Protein AF-A0A0F8YNG4-F1 (afdb_monomer_lite)

Organism: NCBI:txid412755

Radius of gyration: 28.03 Å; chains: 1; bounding box: 58×56×76 Å

pLDDT: mean 76.36, std 11.38, range [44.53, 92.12]

Foldseek 3Di:
DDPVVVVVVVVVVVVVVVVVVVVCVVVVVVPLPQALVSLVPDDDPDPVVSVVSHVNNVVSVVVVVVLVVQVVVQQCVQ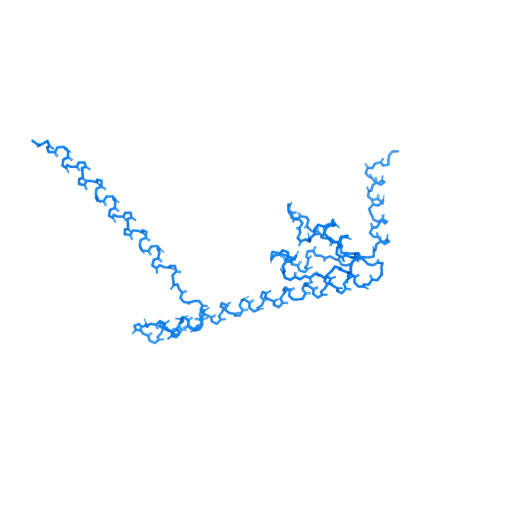VVLQPDPQKDKDFQDPDVDDQAADVVVQVVVCVPPHDRDDPVGGHSPDGNVRIDTGGPVVVVVVVVVVCCVVPPD

Structure (mmCIF, N/CA/C/O backbone):
data_AF-A0A0F8YNG4-F1
#
_entry.id   AF-A0A0F8YNG4-F1
#
loop_
_atom_site.group_PDB
_atom_site.id
_atom_site.type_symbol
_atom_site.label_atom_id
_atom_site.label_alt_id
_atom_site.label_comp_id
_atom_site.label_asym_id
_atom_site.label_entity_id
_atom_site.label_seq_id
_atom_site.pdbx_PDB_ins_code
_atom_site.Cartn_x
_atom_site.Cartn_y
_atom_site.Cartn_z
_atom_site.occupancy
_atom_site.B_iso_or_equiv
_atom_site.auth_seq_id
_atom_site.auth_comp_id
_atom_site.auth_asym_id
_atom_site.auth_atom_id
_atom_site.pdbx_PDB_model_num
ATOM 1 N N . MET A 1 1 ? 30.433 49.173 -37.883 1.00 53.12 1 MET A N 1
ATOM 2 C CA . MET A 1 1 ? 29.771 48.012 -37.246 1.00 53.12 1 MET A CA 1
ATOM 3 C C . MET A 1 1 ? 30.670 47.557 -36.107 1.00 53.12 1 MET A C 1
ATOM 5 O O . MET A 1 1 ? 31.797 47.155 -36.365 1.00 53.12 1 MET A O 1
ATOM 9 N N . ASN A 1 2 ? 30.256 47.790 -34.861 1.00 54.22 2 ASN A N 1
ATOM 10 C CA . ASN A 1 2 ? 31.157 47.791 -33.706 1.00 54.22 2 ASN A CA 1
ATOM 11 C C . ASN A 1 2 ? 31.596 46.369 -33.337 1.00 54.22 2 ASN A C 1
ATOM 13 O O . ASN A 1 2 ? 30.769 45.535 -32.982 1.00 54.22 2 ASN A O 1
ATOM 17 N N . VAL A 1 3 ? 32.906 46.115 -33.380 1.00 61.12 3 VAL A N 1
ATOM 18 C CA . VAL A 1 3 ? 33.555 44.831 -33.043 1.00 61.12 3 VAL A CA 1
ATOM 19 C C . VAL A 1 3 ? 33.155 44.320 -31.647 1.00 61.12 3 VAL A C 1
ATOM 21 O O . VAL A 1 3 ? 33.097 43.115 -31.416 1.00 61.12 3 VAL A O 1
ATOM 24 N N . LEU A 1 4 ? 32.813 45.234 -30.735 1.00 59.62 4 LEU A N 1
ATOM 25 C CA . LEU A 1 4 ? 32.295 44.928 -29.398 1.00 59.62 4 LEU A CA 1
ATOM 26 C C . LEU A 1 4 ? 30.926 44.229 -29.434 1.00 59.62 4 LEU A C 1
ATOM 28 O O . LEU A 1 4 ? 30.736 43.243 -28.731 1.00 59.62 4 LEU A O 1
ATOM 32 N N . LEU A 1 5 ? 30.022 44.657 -30.321 1.00 63.03 5 LEU A N 1
ATOM 33 C CA . LEU A 1 5 ? 28.687 44.065 -30.461 1.00 63.03 5 LEU A CA 1
ATOM 34 C C . LEU A 1 5 ? 28.771 42.627 -31.001 1.00 63.03 5 LEU A C 1
ATOM 36 O O . LEU A 1 5 ? 28.042 41.743 -30.570 1.00 63.03 5 LEU A O 1
ATOM 40 N N . ILE A 1 6 ? 29.716 42.376 -31.915 1.00 63.03 6 ILE A N 1
ATOM 41 C CA . ILE A 1 6 ? 29.957 41.042 -32.488 1.00 63.03 6 ILE A CA 1
ATOM 42 C C . ILE A 1 6 ? 30.507 40.081 -31.421 1.00 63.03 6 ILE A C 1
ATOM 44 O O . ILE A 1 6 ? 30.131 38.909 -31.400 1.00 63.03 6 ILE A O 1
ATOM 48 N N . ARG A 1 7 ? 31.358 40.565 -30.503 1.00 67.00 7 ARG A N 1
ATOM 49 C CA . ARG A 1 7 ? 31.893 39.755 -29.395 1.00 67.00 7 ARG A CA 1
ATOM 50 C C . ARG A 1 7 ? 30.820 39.368 -28.377 1.00 67.00 7 ARG A C 1
ATOM 52 O O . ARG A 1 7 ? 30.792 38.211 -27.969 1.00 67.00 7 ARG A O 1
ATOM 59 N N . GLU A 1 8 ? 29.932 40.289 -28.009 1.00 68.50 8 GLU A N 1
ATOM 60 C CA . GLU A 1 8 ? 28.843 39.996 -27.066 1.00 68.50 8 GLU A CA 1
ATOM 61 C C . GLU A 1 8 ? 27.827 39.003 -27.644 1.00 68.50 8 GLU A C 1
ATOM 63 O O . GLU A 1 8 ? 27.415 38.066 -26.953 1.00 68.50 8 GLU A O 1
ATOM 68 N N . ILE A 1 9 ? 27.487 39.141 -28.933 1.00 70.69 9 ILE A N 1
ATOM 69 C CA . ILE A 1 9 ? 26.602 38.203 -29.641 1.00 70.69 9 ILE A CA 1
ATOM 70 C C . ILE A 1 9 ? 27.246 36.809 -29.733 1.00 70.69 9 ILE A C 1
ATOM 72 O O . ILE A 1 9 ? 26.587 35.799 -29.493 1.00 70.69 9 ILE A O 1
ATOM 76 N N . ALA A 1 10 ? 28.548 36.725 -30.022 1.00 70.25 10 ALA A N 1
ATOM 77 C CA . ALA A 1 10 ? 29.251 35.443 -30.094 1.00 70.25 10 ALA A CA 1
ATOM 78 C C . ALA A 1 10 ? 29.305 34.725 -28.732 1.00 70.25 10 ALA A C 1
ATOM 80 O O . ALA A 1 10 ? 29.111 33.510 -28.663 1.00 70.25 10 ALA A O 1
ATOM 81 N N . GLN A 1 11 ? 29.529 35.467 -27.643 1.00 72.56 11 GLN A N 1
ATOM 82 C CA . GLN A 1 11 ? 29.549 34.904 -26.291 1.00 72.56 11 GLN A CA 1
ATOM 83 C C . GLN A 1 11 ? 28.170 34.409 -25.849 1.00 72.56 11 GLN A C 1
ATOM 85 O O . GLN A 1 11 ? 28.067 33.320 -25.286 1.00 72.56 11 GLN A O 1
ATOM 90 N N . THR A 1 12 ? 27.104 35.160 -26.139 1.00 75.25 12 THR A N 1
ATOM 91 C CA . THR A 1 12 ? 25.737 34.725 -25.812 1.00 75.25 12 THR A CA 1
ATOM 92 C C . THR A 1 12 ? 25.343 33.471 -26.582 1.00 75.25 12 THR A C 1
ATOM 94 O O . THR A 1 12 ? 24.812 32.545 -25.973 1.00 75.25 12 THR A O 1
ATOM 97 N N . ILE A 1 13 ? 25.671 33.379 -27.875 1.00 80.00 13 ILE A N 1
ATOM 98 C CA . ILE A 1 13 ? 25.419 32.171 -28.677 1.00 80.00 13 ILE A CA 1
ATOM 99 C C . ILE A 1 13 ? 26.190 30.967 -28.118 1.00 80.00 13 ILE A C 1
ATOM 101 O O . ILE A 1 13 ? 25.612 29.892 -27.975 1.00 80.00 13 ILE A O 1
ATOM 105 N N . ALA A 1 14 ? 27.462 31.135 -27.747 1.00 76.25 14 ALA A N 1
ATOM 106 C CA . ALA A 1 14 ? 28.270 30.049 -27.190 1.00 76.25 14 ALA A CA 1
ATOM 107 C C . ALA A 1 14 ? 27.687 29.498 -25.876 1.00 76.25 14 ALA A C 1
ATOM 109 O O . ALA A 1 14 ? 27.580 28.283 -25.713 1.00 76.25 14 ALA A O 1
ATOM 110 N N . VAL A 1 15 ? 27.247 30.375 -24.966 1.00 80.75 15 VAL A N 1
ATOM 111 C CA . VAL A 1 15 ? 26.590 29.965 -23.713 1.00 80.75 15 VAL A CA 1
ATOM 112 C C . VAL A 1 15 ? 25.285 29.224 -24.002 1.00 80.75 15 VAL A C 1
ATOM 114 O O . VAL A 1 15 ? 25.026 28.180 -23.408 1.00 80.75 15 VAL A O 1
ATOM 117 N N . LEU A 1 16 ? 24.492 29.710 -24.959 1.00 80.25 16 LEU A N 1
ATOM 118 C CA . LEU A 1 16 ? 23.222 29.093 -25.342 1.00 80.25 16 LEU A CA 1
ATOM 119 C C . LEU A 1 16 ? 23.423 27.682 -25.917 1.00 80.25 16 LEU A C 1
ATOM 121 O O . LEU A 1 16 ? 22.710 26.756 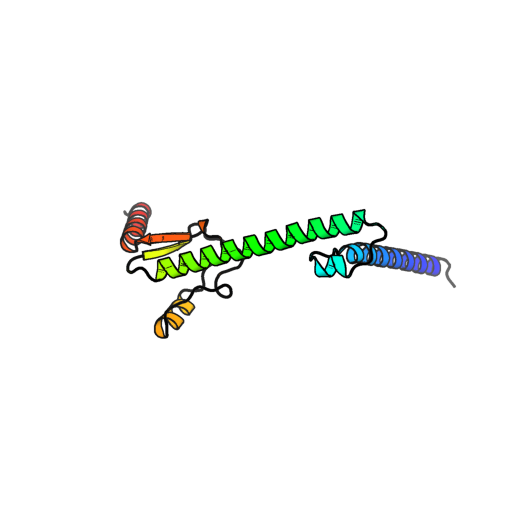-25.532 1.00 80.25 16 LEU A O 1
ATOM 125 N N . VAL A 1 17 ? 24.436 27.492 -26.769 1.00 80.19 17 VAL A N 1
ATOM 126 C CA . VAL A 1 17 ? 24.796 26.177 -27.326 1.00 80.19 17 VAL A CA 1
ATOM 127 C C . VAL A 1 17 ? 25.246 25.217 -26.226 1.00 80.19 17 VAL A C 1
ATOM 129 O O . VAL A 1 17 ? 24.775 24.083 -26.194 1.00 80.19 17 VAL A O 1
ATOM 132 N N . VAL A 1 18 ? 26.091 25.663 -25.291 1.00 79.06 18 VAL A N 1
ATOM 133 C CA . VAL A 1 18 ? 26.539 24.834 -24.157 1.00 79.06 18 VAL A CA 1
ATOM 134 C C . VAL A 1 18 ? 25.360 24.445 -23.261 1.00 79.06 18 VAL A C 1
ATOM 136 O O . VAL A 1 18 ? 25.235 23.279 -22.890 1.00 79.06 18 VAL A O 1
ATOM 139 N N . CYS A 1 19 ? 24.452 25.377 -22.961 1.00 73.25 19 CYS A N 1
ATOM 140 C CA . CYS A 1 19 ? 23.254 25.088 -22.175 1.00 73.25 19 CYS A CA 1
ATOM 141 C C . CYS A 1 19 ? 22.339 24.069 -22.870 1.00 73.25 19 CYS A C 1
ATOM 143 O O . CYS A 1 19 ? 21.888 23.128 -22.221 1.00 73.25 19 CYS A O 1
ATOM 145 N N . ILE A 1 20 ? 22.104 24.205 -24.180 1.00 73.69 20 ILE A N 1
ATOM 146 C CA . ILE A 1 20 ? 21.313 23.234 -24.952 1.00 73.69 20 ILE A CA 1
ATOM 147 C C . ILE A 1 20 ? 21.992 21.859 -24.940 1.00 73.69 20 ILE A C 1
ATOM 149 O O . ILE A 1 20 ? 21.324 20.853 -24.714 1.00 73.69 20 ILE A O 1
ATOM 153 N N . PHE A 1 21 ? 23.315 21.800 -25.112 1.00 71.25 21 PHE A N 1
ATOM 154 C CA . PHE A 1 21 ? 24.058 20.539 -25.111 1.00 71.25 21 PHE A CA 1
ATOM 155 C C . PHE A 1 21 ? 23.994 19.826 -23.754 1.00 71.25 21 PHE A C 1
ATOM 157 O O . PHE A 1 21 ? 23.793 18.615 -23.705 1.00 71.25 21 PHE A O 1
ATOM 164 N N . ILE A 1 22 ? 24.098 20.572 -22.648 1.00 68.94 22 ILE A N 1
ATOM 165 C CA . ILE A 1 22 ? 23.950 20.029 -21.290 1.00 68.94 22 ILE A CA 1
ATOM 166 C C . ILE A 1 22 ? 22.524 19.514 -21.070 1.00 68.94 22 ILE A C 1
ATOM 168 O O . ILE A 1 22 ? 22.352 18.413 -20.553 1.00 68.94 22 ILE A O 1
ATOM 172 N N . VAL A 1 23 ? 21.499 20.259 -21.494 1.00 62.53 23 VAL A N 1
ATOM 173 C CA . VAL A 1 23 ? 20.100 19.818 -21.376 1.00 62.53 23 VAL A CA 1
ATOM 174 C C . VAL A 1 23 ? 19.862 18.546 -22.192 1.00 62.53 23 VAL A C 1
ATOM 176 O O . VAL A 1 23 ? 19.271 17.606 -21.672 1.00 62.53 23 VAL A O 1
ATOM 179 N N . ILE A 1 24 ? 20.374 18.456 -23.423 1.00 60.19 24 ILE A N 1
ATOM 180 C CA . ILE A 1 24 ? 20.245 17.252 -24.260 1.00 60.19 24 ILE A CA 1
ATOM 181 C C . ILE A 1 24 ? 20.995 16.060 -23.647 1.00 60.19 24 ILE A C 1
ATOM 183 O O . ILE A 1 24 ? 20.451 14.959 -23.628 1.00 60.19 24 ILE A O 1
ATOM 187 N N . LEU A 1 25 ? 22.197 16.257 -23.095 1.00 56.59 25 LEU A N 1
ATOM 188 C CA . LEU A 1 25 ? 22.956 15.191 -22.427 1.00 56.59 25 LEU A CA 1
ATOM 189 C C . LEU A 1 25 ? 22.264 14.687 -21.152 1.00 56.59 25 LEU A C 1
ATOM 191 O O . LEU A 1 25 ? 22.236 13.485 -20.901 1.00 56.59 25 LEU A O 1
ATOM 195 N N . VAL A 1 26 ? 21.668 15.583 -20.362 1.00 56.06 26 VAL A N 1
ATOM 196 C CA . VAL A 1 26 ? 20.937 15.214 -19.138 1.00 56.06 26 VAL A CA 1
ATOM 197 C C . VAL A 1 26 ? 19.603 14.537 -19.473 1.00 56.06 26 VAL A C 1
AT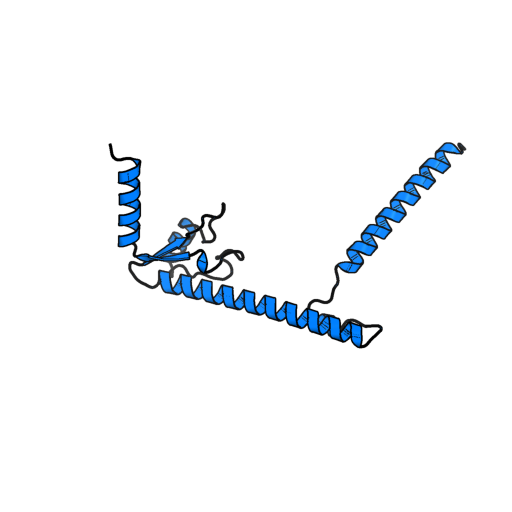OM 199 O O . VAL A 1 26 ? 19.233 13.559 -18.824 1.00 56.06 26 VAL A O 1
ATOM 202 N N . VAL A 1 27 ? 18.902 14.996 -20.514 1.00 50.91 27 VAL A N 1
ATOM 203 C CA . VAL A 1 27 ? 17.656 14.377 -20.999 1.00 50.91 27 VAL A CA 1
ATOM 204 C C . VAL A 1 27 ? 17.930 13.040 -21.705 1.00 50.91 27 VAL A C 1
ATOM 206 O O . VAL A 1 27 ? 17.125 12.119 -21.591 1.00 50.91 27 VAL A O 1
ATOM 209 N N . GLY A 1 28 ? 19.086 12.868 -22.353 1.00 44.53 28 GLY A N 1
ATOM 210 C CA . GLY A 1 28 ? 19.513 11.601 -22.963 1.00 44.53 28 GLY A CA 1
ATOM 211 C C . GLY A 1 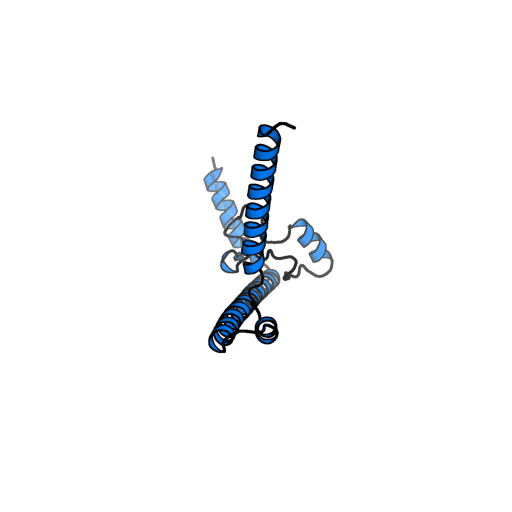28 ? 19.710 10.459 -21.958 1.00 44.53 28 GLY A C 1
ATOM 212 O O . GLY A 1 28 ? 19.544 9.295 -22.310 1.00 44.53 28 GLY A O 1
ATOM 213 N N . CYS A 1 29 ? 19.962 10.780 -20.687 1.00 45.72 29 CYS A N 1
ATOM 214 C CA . CYS A 1 29 ? 20.009 9.808 -19.592 1.00 45.72 29 CYS A CA 1
ATOM 215 C C . CYS A 1 29 ? 18.631 9.515 -18.961 1.00 45.72 29 CYS A C 1
ATOM 217 O O . CYS A 1 29 ? 18.550 8.709 -18.035 1.00 45.72 29 CYS A O 1
ATOM 219 N N . ALA A 1 30 ? 17.545 10.149 -19.425 1.00 45.88 30 ALA A N 1
ATOM 220 C CA . ALA A 1 30 ? 16.202 9.980 -18.858 1.00 45.88 30 ALA A CA 1
ATOM 221 C C . ALA A 1 30 ? 15.443 8.749 -19.392 1.00 45.88 30 ALA A C 1
ATOM 223 O O . ALA A 1 30 ? 14.432 8.363 -18.812 1.00 45.88 30 ALA A O 1
ATOM 224 N N . ASN A 1 31 ? 15.943 8.103 -20.450 1.00 51.72 31 ASN A N 1
ATOM 225 C CA . ASN A 1 31 ? 15.336 6.919 -21.064 1.00 51.72 31 ASN A CA 1
ATOM 226 C C . ASN A 1 31 ? 16.169 5.664 -20.797 1.00 51.72 31 ASN A C 1
ATOM 228 O O . ASN A 1 31 ? 16.530 4.954 -21.731 1.00 51.72 31 ASN A O 1
ATOM 232 N N . ILE A 1 32 ? 16.498 5.377 -19.535 1.00 57.28 32 ILE A N 1
ATOM 233 C CA . ILE A 1 32 ? 16.962 4.026 -19.206 1.00 57.28 32 ILE A CA 1
ATOM 234 C C . ILE A 1 32 ? 15.746 3.105 -19.382 1.00 57.28 32 ILE A C 1
ATOM 236 O O . ILE A 1 32 ? 14.738 3.322 -18.707 1.00 57.28 32 ILE A O 1
ATOM 240 N N . PRO A 1 33 ? 15.797 2.113 -20.285 1.00 59.00 33 PRO A N 1
ATOM 241 C CA . PRO A 1 33 ? 14.755 1.105 -20.385 1.00 59.00 33 PRO A CA 1
ATOM 242 C C . PRO A 1 33 ? 14.662 0.369 -19.039 1.00 59.00 33 PRO A C 1
ATOM 244 O O . PRO A 1 33 ? 15.613 -0.272 -18.599 1.00 59.00 33 PRO A O 1
ATOM 247 N N . LEU A 1 34 ? 13.541 0.542 -18.336 1.00 65.44 34 LEU A N 1
ATOM 248 C CA . LEU A 1 34 ? 13.338 0.077 -16.953 1.00 65.44 34 LEU A CA 1
ATOM 249 C C . LEU A 1 34 ? 12.487 -1.198 -16.879 1.00 65.44 34 LEU A C 1
ATOM 251 O O . LEU A 1 34 ? 12.232 -1.702 -15.787 1.00 65.44 34 LEU A O 1
ATOM 255 N N . THR A 1 35 ? 12.041 -1.703 -18.027 1.00 73.94 35 THR A N 1
ATOM 256 C CA . THR A 1 35 ? 11.181 -2.888 -18.170 1.00 73.94 35 THR A CA 1
ATOM 257 C C . THR A 1 35 ? 11.753 -3.826 -19.225 1.00 73.94 35 THR A C 1
ATOM 259 O O . THR A 1 35 ? 12.484 -3.382 -20.117 1.00 73.94 35 THR A O 1
ATOM 262 N N . HIS A 1 36 ? 11.419 -5.115 -19.145 1.00 82.81 36 HIS A N 1
ATOM 263 C CA . HIS A 1 36 ? 11.918 -6.109 -20.100 1.00 82.81 36 HIS A CA 1
ATOM 264 C C . HIS A 1 36 ? 11.570 -5.758 -21.550 1.00 82.81 36 HIS A C 1
ATOM 266 O O . HIS A 1 36 ? 12.433 -5.858 -22.418 1.00 82.81 36 HIS A O 1
ATOM 272 N N . ASP A 1 37 ? 10.356 -5.272 -21.813 1.00 83.12 37 ASP A N 1
ATOM 273 C CA . ASP A 1 37 ? 9.921 -4.890 -23.162 1.00 83.12 37 ASP A CA 1
ATOM 274 C C . ASP A 1 37 ? 10.729 -3.717 -23.718 1.00 83.12 37 ASP A C 1
ATOM 276 O O . ASP A 1 37 ? 11.117 -3.717 -24.885 1.00 83.12 37 ASP A O 1
ATOM 280 N N . GLN A 1 38 ? 11.053 -2.736 -22.873 1.00 82.00 38 GLN A N 1
ATOM 281 C CA . GLN A 1 38 ? 11.897 -1.615 -23.274 1.00 82.00 38 GLN A CA 1
ATOM 282 C C . GLN A 1 38 ? 13.349 -2.055 -23.499 1.00 82.00 38 GLN A C 1
ATOM 284 O O . GLN A 1 38 ? 13.979 -1.587 -24.448 1.00 82.00 38 GLN A O 1
ATOM 289 N N . CYS A 1 39 ? 13.873 -2.978 -22.682 1.00 83.69 39 CYS A N 1
ATOM 290 C CA . CYS A 1 39 ? 15.181 -3.583 -22.934 1.00 83.69 39 CYS A CA 1
ATOM 291 C C . CYS A 1 39 ? 15.163 -4.416 -24.226 1.00 83.69 39 CYS A C 1
ATOM 293 O O . CYS A 1 39 ? 16.119 -4.397 -24.976 1.00 83.69 39 CYS A O 1
ATOM 295 N N . ASN A 1 40 ? 14.084 -5.119 -24.555 1.00 83.56 40 ASN A N 1
ATOM 296 C CA . ASN A 1 40 ? 14.016 -5.918 -25.784 1.00 83.56 40 ASN A CA 1
ATOM 297 C C . ASN A 1 40 ? 13.817 -5.063 -27.043 1.00 83.56 40 ASN A C 1
ATOM 299 O O . ASN A 1 40 ? 14.268 -5.438 -28.123 1.00 83.56 40 ASN A O 1
ATOM 303 N N . ALA A 1 41 ? 13.163 -3.908 -26.914 1.00 82.88 41 ALA A N 1
ATOM 304 C CA . ALA A 1 41 ? 12.959 -2.966 -28.010 1.00 82.88 41 ALA A CA 1
ATOM 305 C C . ALA A 1 41 ? 14.196 -2.097 -28.307 1.00 82.88 41 ALA A C 1
ATOM 307 O O . ALA A 1 41 ? 14.317 -1.544 -29.403 1.00 82.88 41 ALA A O 1
ATOM 308 N N . THR A 1 42 ? 15.112 -1.955 -27.345 1.00 80.31 42 THR A N 1
ATOM 309 C CA . THR A 1 42 ? 16.312 -1.123 -27.490 1.00 80.31 42 THR A CA 1
ATOM 310 C C . THR A 1 42 ? 17.408 -1.878 -28.240 1.00 80.31 42 THR A C 1
ATOM 312 O O . THR A 1 42 ? 17.687 -3.043 -27.968 1.00 80.31 42 THR A O 1
ATOM 315 N N . LYS A 1 43 ? 18.070 -1.207 -29.189 1.00 81.44 43 LYS A N 1
ATOM 316 C CA . LYS A 1 43 ? 19.252 -1.756 -29.868 1.00 81.44 43 LYS A CA 1
ATOM 317 C C . LYS A 1 43 ? 20.502 -1.448 -29.045 1.00 81.44 43 LYS A C 1
ATOM 319 O O . LYS A 1 43 ? 20.848 -0.280 -28.892 1.00 81.44 43 LYS A O 1
ATOM 324 N N . TYR A 1 44 ? 21.182 -2.483 -28.562 1.00 79.31 44 TYR A N 1
ATOM 325 C CA . TYR A 1 44 ? 22.461 -2.362 -27.855 1.00 79.31 44 TYR A CA 1
ATOM 326 C C . TYR A 1 44 ? 23.631 -2.617 -28.796 1.00 79.31 44 TYR A C 1
ATOM 328 O O . TYR A 1 44 ? 23.514 -3.404 -29.737 1.00 79.31 44 TYR A O 1
ATOM 336 N N . ALA A 1 45 ? 24.764 -1.967 -28.534 1.00 79.25 45 ALA A N 1
ATOM 337 C CA . ALA A 1 45 ? 25.987 -2.204 -29.293 1.00 79.25 45 ALA A CA 1
ATOM 338 C C . ALA A 1 45 ? 26.622 -3.548 -28.911 1.00 79.25 45 ALA A C 1
ATOM 340 O O . ALA A 1 45 ? 27.263 -4.192 -29.741 1.00 79.25 45 ALA A O 1
ATOM 341 N N . THR A 1 46 ? 26.421 -3.991 -27.666 1.00 81.44 46 THR A N 1
ATOM 342 C CA . THR A 1 46 ? 26.954 -5.257 -27.157 1.00 81.44 46 THR A CA 1
ATOM 343 C C . THR A 1 46 ? 25.894 -6.091 -26.432 1.00 81.44 46 THR A C 1
ATOM 345 O O . THR A 1 46 ? 24.976 -5.565 -25.804 1.00 81.44 46 THR A O 1
ATOM 348 N N . ALA A 1 47 ? 26.060 -7.418 -26.455 1.00 82.06 47 ALA A N 1
ATOM 349 C CA . ALA A 1 47 ? 25.222 -8.338 -25.677 1.00 82.06 47 ALA A CA 1
ATOM 350 C C . ALA A 1 47 ? 25.324 -8.085 -24.158 1.00 82.06 47 ALA A C 1
ATOM 352 O O . ALA A 1 47 ? 24.351 -8.249 -23.429 1.00 82.06 47 ALA A O 1
ATOM 353 N N . MET A 1 48 ? 26.488 -7.624 -23.685 1.00 85.31 48 MET A N 1
ATOM 354 C CA . MET A 1 48 ? 26.715 -7.308 -22.273 1.00 85.31 48 MET A CA 1
ATOM 355 C C . MET A 1 48 ? 25.841 -6.141 -21.791 1.00 85.31 48 MET A C 1
ATOM 357 O O . MET A 1 48 ? 25.309 -6.191 -20.684 1.00 85.31 48 MET A O 1
ATOM 361 N N . GLU A 1 49 ? 25.658 -5.106 -22.612 1.00 79.94 49 GLU A N 1
ATOM 362 C CA . GLU A 1 49 ? 24.783 -3.971 -22.286 1.00 79.94 49 GLU A CA 1
ATOM 363 C C . GLU A 1 49 ? 23.306 -4.382 -22.253 1.00 79.94 49 GLU A C 1
ATOM 365 O O . GLU A 1 49 ? 22.561 -3.957 -21.366 1.00 79.94 49 GLU A O 1
ATOM 370 N N . HIS A 1 50 ? 22.889 -5.258 -23.173 1.00 83.25 50 HIS A N 1
ATOM 371 C CA . HIS A 1 50 ? 21.533 -5.810 -23.178 1.00 83.25 50 HIS A CA 1
ATOM 372 C C . HIS A 1 50 ? 21.257 -6.623 -21.906 1.00 83.25 50 HIS A C 1
ATOM 374 O O . HIS A 1 50 ? 20.252 -6.391 -21.234 1.00 83.25 50 HIS A O 1
ATOM 380 N N . GLU A 1 51 ? 22.182 -7.499 -21.499 1.00 83.25 51 GLU A N 1
ATOM 381 C CA . GLU A 1 51 ? 22.063 -8.259 -20.246 1.00 83.25 51 GLU A CA 1
ATOM 382 C C . GLU A 1 51 ? 22.016 -7.364 -19.001 1.00 83.25 51 GLU A C 1
ATOM 384 O O . GLU A 1 51 ? 21.265 -7.638 -18.059 1.00 83.25 51 GLU A O 1
ATOM 389 N N . GLN A 1 52 ? 22.814 -6.293 -18.967 1.00 85.62 52 GLN A N 1
ATOM 390 C CA . GLN A 1 52 ? 22.784 -5.329 -17.866 1.00 85.62 52 GLN A CA 1
ATOM 391 C C . GLN A 1 52 ? 21.430 -4.618 -17.784 1.00 85.62 52 GLN A C 1
ATOM 393 O O . GLN A 1 52 ? 20.907 -4.448 -16.678 1.00 85.62 52 GLN A O 1
ATOM 398 N N . CYS A 1 53 ? 20.830 -4.275 -18.929 1.00 84.06 53 CYS A N 1
ATOM 399 C CA . CYS A 1 53 ? 19.476 -3.735 -18.963 1.00 84.06 53 CYS A CA 1
ATOM 400 C C . CYS A 1 53 ? 18.458 -4.726 -18.402 1.00 84.06 53 CYS A C 1
ATOM 402 O O . CYS A 1 53 ? 17.706 -4.379 -17.495 1.00 84.06 53 CYS A O 1
ATOM 404 N N . LEU A 1 54 ? 18.467 -5.975 -18.878 1.00 85.31 54 LEU A N 1
ATOM 405 C CA . LEU A 1 54 ? 17.516 -6.999 -18.434 1.00 85.31 54 LEU A CA 1
ATOM 406 C C . LEU A 1 54 ? 17.610 -7.250 -16.923 1.00 85.31 54 LEU A C 1
ATOM 408 O O . LEU A 1 54 ? 16.590 -7.336 -16.236 1.00 85.31 54 LEU A O 1
ATOM 412 N N . LYS A 1 55 ? 18.828 -7.280 -16.366 1.00 86.69 55 LYS A N 1
ATOM 413 C CA . LYS A 1 55 ? 19.042 -7.378 -14.910 1.00 86.69 55 LYS A CA 1
ATOM 414 C C . LYS A 1 55 ? 18.472 -6.173 -14.159 1.00 86.69 55 LYS A C 1
ATOM 416 O O . LYS A 1 55 ? 17.875 -6.340 -13.092 1.00 86.69 55 LYS A O 1
ATOM 421 N N . ALA A 1 56 ? 18.650 -4.963 -14.689 1.00 82.31 56 ALA A N 1
ATOM 422 C CA . ALA A 1 56 ? 18.087 -3.753 -14.097 1.00 82.31 56 ALA A CA 1
ATOM 423 C C . ALA A 1 56 ? 16.549 -3.751 -14.156 1.00 82.31 56 ALA A C 1
ATOM 425 O O . ALA A 1 56 ? 15.911 -3.447 -13.144 1.00 82.31 56 ALA A O 1
ATOM 426 N N . ALA A 1 57 ? 15.968 -4.165 -15.285 1.00 84.25 57 ALA A N 1
ATOM 427 C CA . ALA A 1 57 ? 14.529 -4.314 -15.474 1.00 84.25 57 ALA A CA 1
ATOM 428 C C . ALA A 1 57 ? 13.926 -5.349 -14.515 1.00 84.25 57 ALA A C 1
ATOM 430 O O . ALA A 1 57 ? 12.978 -5.035 -13.801 1.00 84.25 57 ALA A O 1
ATOM 431 N N . THR A 1 58 ? 14.543 -6.530 -14.386 1.00 84.81 58 THR A N 1
ATOM 432 C CA . THR A 1 58 ? 14.120 -7.569 -13.427 1.00 84.81 58 THR A CA 1
ATOM 433 C C . THR A 1 58 ? 14.048 -7.015 -12.007 1.00 84.81 58 THR A C 1
ATOM 435 O O . THR A 1 58 ? 13.037 -7.138 -11.318 1.00 84.81 58 THR A O 1
ATOM 438 N N . LYS A 1 59 ? 15.107 -6.325 -11.566 1.00 84.94 59 LYS A N 1
ATOM 439 C CA . LYS A 1 59 ? 15.143 -5.716 -10.233 1.00 84.94 59 LYS A CA 1
ATOM 440 C C . LYS A 1 59 ? 14.068 -4.640 -10.067 1.00 84.94 59 LYS A C 1
ATOM 442 O O . LYS A 1 59 ? 13.519 -4.486 -8.974 1.00 84.94 59 LYS A O 1
ATOM 447 N N . HIS A 1 60 ? 13.793 -3.868 -11.115 1.00 78.75 60 HIS A N 1
ATOM 448 C CA . HIS A 1 60 ? 12.770 -2.831 -11.099 1.00 78.75 60 HIS A CA 1
ATOM 449 C C . HIS A 1 60 ? 11.359 -3.420 -10.972 1.00 78.75 60 HIS A C 1
ATOM 451 O O . HIS A 1 60 ? 10.607 -3.018 -10.082 1.00 78.75 60 HIS A O 1
ATOM 457 N N . GLU A 1 61 ? 11.034 -4.418 -11.786 1.00 82.56 61 GLU A N 1
ATOM 458 C CA . GLU A 1 61 ? 9.750 -5.119 -11.769 1.00 82.56 61 GLU A CA 1
ATOM 459 C C . GLU A 1 61 ? 9.522 -5.846 -10.440 1.00 82.56 61 GLU A C 1
ATOM 461 O O . GLU A 1 61 ? 8.477 -5.661 -9.812 1.00 82.56 61 GLU A O 1
ATOM 466 N N . GLU A 1 62 ? 10.532 -6.551 -9.917 1.00 82.88 62 GLU A N 1
ATOM 467 C CA . GLU A 1 62 ? 10.466 -7.144 -8.578 1.00 82.88 62 GLU A CA 1
ATOM 468 C C . GLU A 1 62 ? 10.181 -6.094 -7.496 1.00 82.88 62 GLU A C 1
ATOM 470 O O . GLU A 1 62 ? 9.418 -6.334 -6.557 1.00 82.88 62 GLU A O 1
ATOM 475 N N . MET A 1 63 ? 10.794 -4.909 -7.587 1.00 80.31 63 MET A N 1
ATOM 476 C CA . MET A 1 63 ? 10.526 -3.830 -6.638 1.00 80.31 63 MET A CA 1
ATOM 477 C C . MET A 1 63 ? 9.086 -3.322 -6.738 1.00 80.31 63 MET A C 1
ATOM 479 O O . MET A 1 63 ? 8.484 -3.049 -5.694 1.00 80.31 63 MET A O 1
ATOM 483 N N . ILE A 1 64 ? 8.533 -3.189 -7.946 1.00 78.94 64 ILE A N 1
ATOM 484 C CA . ILE A 1 64 ? 7.134 -2.798 -8.163 1.00 78.94 64 ILE A CA 1
ATOM 485 C C . ILE A 1 64 ? 6.200 -3.862 -7.581 1.00 78.94 64 ILE A C 1
ATOM 487 O O . ILE A 1 64 ? 5.321 -3.528 -6.784 1.00 78.94 64 ILE A O 1
ATOM 491 N N . GLN A 1 65 ? 6.441 -5.137 -7.880 1.00 79.56 65 GLN A N 1
ATOM 492 C CA . GLN A 1 65 ? 5.628 -6.248 -7.391 1.00 79.56 65 GLN A CA 1
ATOM 493 C C . GLN A 1 65 ? 5.649 -6.331 -5.860 1.00 79.56 65 GLN A C 1
ATOM 495 O O . GLN A 1 65 ? 4.601 -6.335 -5.214 1.00 79.56 65 GLN A O 1
ATOM 500 N N . ARG A 1 66 ? 6.832 -6.245 -5.238 1.00 81.50 66 ARG A N 1
ATOM 501 C CA . ARG A 1 66 ? 6.955 -6.202 -3.769 1.00 81.50 66 ARG A CA 1
ATOM 502 C C . ARG A 1 66 ? 6.258 -4.986 -3.153 1.00 81.50 66 ARG A C 1
ATOM 504 O O . ARG A 1 66 ? 5.840 -5.047 -1.993 1.00 81.50 66 ARG A O 1
ATOM 511 N N . ARG A 1 67 ? 6.180 -3.851 -3.860 1.00 79.06 67 ARG A N 1
ATOM 512 C CA . ARG A 1 67 ? 5.423 -2.673 -3.398 1.00 79.06 67 ARG A CA 1
ATOM 513 C C . ARG A 1 67 ? 3.919 -2.929 -3.466 1.00 79.06 67 ARG A C 1
ATOM 515 O O . ARG A 1 67 ? 3.250 -2.616 -2.482 1.00 79.06 67 ARG A O 1
ATOM 522 N N . ALA A 1 68 ? 3.428 -3.519 -4.555 1.00 79.38 68 ALA A N 1
ATOM 523 C CA . ALA A 1 68 ? 2.027 -3.907 -4.711 1.00 79.38 68 ALA A CA 1
ATOM 524 C C . ALA A 1 68 ? 1.599 -4.891 -3.610 1.00 79.38 68 ALA A C 1
ATOM 526 O O . ALA A 1 68 ? 0.713 -4.570 -2.826 1.00 79.38 68 ALA A O 1
ATOM 527 N N . GLU A 1 69 ? 2.344 -5.981 -3.400 1.00 84.06 69 GLU A N 1
ATOM 528 C CA . GLU A 1 69 ? 2.037 -6.978 -2.361 1.00 84.06 69 GLU A CA 1
ATOM 529 C C . GLU A 1 69 ? 1.984 -6.388 -0.944 1.00 84.06 69 GLU A C 1
ATOM 531 O O . GLU A 1 69 ? 1.150 -6.752 -0.111 1.00 84.06 69 GLU A O 1
ATOM 536 N N . LYS A 1 70 ? 2.905 -5.472 -0.618 1.00 85.81 70 LYS A N 1
ATOM 537 C CA . LYS A 1 70 ? 2.901 -4.788 0.685 1.00 85.81 70 LYS A CA 1
ATOM 538 C C . LYS A 1 70 ? 1.670 -3.903 0.849 1.00 85.81 70 LYS A C 1
ATOM 540 O O . LYS A 1 70 ? 1.196 -3.737 1.976 1.00 85.81 70 LYS A O 1
ATOM 545 N N . ARG A 1 71 ? 1.185 -3.320 -0.246 1.00 84.44 71 ARG A N 1
ATOM 546 C CA . ARG A 1 71 ? -0.005 -2.476 -0.266 1.00 84.44 71 ARG A CA 1
ATOM 547 C C . ARG A 1 71 ? -1.267 -3.326 -0.148 1.00 84.44 71 ARG A C 1
ATOM 549 O O . ARG A 1 71 ? -2.066 -3.039 0.736 1.00 84.44 71 ARG A O 1
ATOM 556 N N . ASP A 1 72 ? -1.360 -4.440 -0.867 1.00 88.44 72 ASP A N 1
ATOM 557 C CA . ASP A 1 72 ? -2.439 -5.426 -0.720 1.00 88.44 72 ASP A CA 1
ATOM 558 C C . ASP A 1 72 ? -2.568 -5.931 0.719 1.00 88.44 72 ASP A C 1
ATOM 560 O O . ASP A 1 72 ? -3.662 -5.968 1.290 1.00 88.44 72 ASP A O 1
ATOM 564 N N . LYS A 1 73 ? -1.436 -6.253 1.357 1.00 90.06 73 LYS A N 1
ATOM 565 C CA . LYS A 1 73 ? -1.401 -6.668 2.769 1.00 90.06 73 LYS A CA 1
ATOM 566 C C . LYS A 1 73 ? -1.914 -5.577 3.706 1.00 90.06 73 LYS A C 1
ATOM 568 O O . LYS A 1 73 ? -2.633 -5.883 4.654 1.00 90.06 73 LYS A O 1
ATOM 573 N N . LEU A 1 74 ? -1.564 -4.313 3.454 1.00 90.69 74 LEU A N 1
ATOM 574 C CA . LEU A 1 74 ? -2.088 -3.182 4.221 1.00 90.69 74 LEU A CA 1
ATOM 575 C C . LEU A 1 74 ? -3.605 -3.050 4.037 1.00 90.69 74 LEU A C 1
ATOM 577 O O . LEU A 1 74 ? -4.319 -2.960 5.029 1.00 90.69 74 LEU A O 1
ATOM 581 N N . ILE A 1 75 ? -4.093 -3.062 2.797 1.00 90.19 75 ILE A N 1
ATOM 582 C CA . ILE A 1 75 ? -5.524 -2.951 2.495 1.00 90.19 75 ILE A CA 1
ATOM 583 C C . ILE A 1 75 ? -6.312 -4.079 3.163 1.00 90.19 75 ILE A C 1
ATOM 585 O O . ILE A 1 75 ? -7.311 -3.830 3.838 1.00 90.19 75 ILE A O 1
ATOM 589 N N . THR A 1 76 ? -5.821 -5.311 3.044 1.00 90.94 76 THR A N 1
ATOM 590 C CA . THR A 1 76 ? -6.421 -6.488 3.680 1.00 90.94 76 THR A CA 1
ATOM 591 C C . THR A 1 76 ? -6.462 -6.332 5.197 1.00 90.94 76 THR A C 1
ATOM 593 O O . THR A 1 76 ? -7.498 -6.578 5.807 1.00 90.94 76 THR A O 1
ATOM 596 N N . PHE A 1 77 ? -5.371 -5.866 5.811 1.00 92.12 77 PHE A N 1
ATOM 597 C CA . PHE A 1 77 ? -5.312 -5.600 7.247 1.00 92.12 77 PHE A CA 1
ATOM 598 C C . PHE A 1 77 ? -6.338 -4.548 7.698 1.00 92.12 77 PHE A C 1
ATOM 600 O O . PHE A 1 77 ? -7.036 -4.767 8.687 1.00 92.12 77 PHE A O 1
ATOM 607 N N . LEU A 1 78 ? -6.446 -3.422 6.985 1.00 90.50 78 LEU A N 1
ATOM 608 C CA . LEU A 1 78 ? -7.385 -2.350 7.327 1.00 90.50 78 LEU A CA 1
ATOM 609 C C . LEU A 1 78 ? -8.835 -2.839 7.212 1.00 90.50 78 LEU A C 1
ATOM 611 O O . LEU A 1 78 ? -9.603 -2.708 8.161 1.00 90.50 78 LEU A O 1
ATOM 615 N N . ASN A 1 79 ? -9.176 -3.489 6.097 1.00 88.75 79 ASN A N 1
ATOM 616 C CA . ASN A 1 79 ? -10.507 -4.057 5.878 1.00 88.75 79 ASN A CA 1
ATOM 617 C C . ASN A 1 79 ? -10.848 -5.157 6.895 1.00 88.75 79 ASN A C 1
ATOM 619 O O . ASN A 1 79 ? -11.988 -5.248 7.340 1.00 88.75 79 ASN A O 1
ATOM 623 N N . ALA A 1 80 ? -9.883 -5.997 7.276 1.00 88.56 80 ALA A N 1
ATOM 624 C CA . ALA A 1 80 ? -10.096 -7.019 8.296 1.00 88.56 80 ALA A CA 1
ATOM 625 C C . ALA A 1 80 ? -10.338 -6.400 9.679 1.00 88.56 80 ALA A C 1
ATOM 627 O O . ALA A 1 80 ? -11.219 -6.861 10.394 1.00 88.56 80 ALA A O 1
ATOM 628 N N . CYS A 1 81 ? -9.599 -5.347 10.042 1.00 88.25 81 CYS A N 1
ATOM 629 C CA . CYS A 1 81 ? -9.783 -4.655 11.317 1.00 88.25 81 CYS A CA 1
ATOM 630 C C . CYS A 1 81 ? -11.166 -3.998 11.423 1.00 88.25 81 CYS A C 1
ATOM 632 O O . CYS A 1 81 ? -11.839 -4.167 12.435 1.00 88.25 81 CYS A O 1
ATOM 634 N N . ASP A 1 82 ? -11.598 -3.291 10.375 1.00 84.38 82 ASP A N 1
ATOM 635 C CA . ASP A 1 82 ? -12.870 -2.552 10.367 1.00 84.38 82 ASP A CA 1
ATOM 636 C C . ASP A 1 82 ? -14.099 -3.479 10.386 1.00 84.38 82 ASP A C 1
ATOM 638 O O . ASP A 1 82 ? -15.151 -3.132 10.917 1.00 84.38 82 ASP A O 1
ATOM 642 N N . LYS A 1 83 ? -13.953 -4.709 9.874 1.00 83.81 83 LYS A N 1
ATOM 643 C CA . LYS A 1 83 ? -14.995 -5.746 9.944 1.00 83.81 83 LYS A CA 1
ATOM 644 C C . LYS A 1 83 ? -15.211 -6.314 11.347 1.00 83.81 83 LYS A C 1
ATOM 646 O O . LYS A 1 83 ? -16.252 -6.925 11.577 1.00 83.81 83 LYS A O 1
ATOM 651 N N . VAL A 1 84 ? -14.250 -6.178 12.266 1.00 84.38 84 VAL A N 1
ATOM 652 C CA . VAL A 1 84 ? -14.354 -6.762 13.610 1.00 84.38 84 VAL A CA 1
ATOM 653 C C . VAL A 1 84 ? -15.028 -5.768 14.562 1.00 84.38 84 VAL A C 1
ATOM 655 O O . VAL A 1 84 ? -14.462 -4.708 14.845 1.00 84.38 84 VAL A O 1
ATOM 658 N N . PRO A 1 85 ? -16.200 -6.105 15.134 1.00 81.94 85 PRO A N 1
ATOM 659 C CA . PRO A 1 85 ? -16.889 -5.225 16.068 1.00 81.94 85 PRO A CA 1
ATOM 660 C C . PRO A 1 85 ? -16.026 -4.889 17.290 1.00 81.94 85 PRO A C 1
ATOM 662 O O . PRO A 1 85 ? -15.407 -5.760 17.899 1.00 81.94 85 PRO A O 1
ATOM 665 N N . GLY A 1 86 ? -16.005 -3.613 17.676 1.00 81.25 86 GLY A N 1
ATOM 666 C CA . GLY A 1 86 ? -15.276 -3.149 18.859 1.00 81.25 86 GLY A CA 1
ATOM 667 C C . GLY A 1 86 ? -13.771 -2.951 18.657 1.00 81.25 86 GLY A C 1
ATOM 668 O O . GLY A 1 86 ? -13.099 -2.522 19.599 1.00 81.25 86 GLY A O 1
ATOM 669 N N . LEU A 1 87 ? -13.237 -3.200 17.459 1.00 85.62 87 LEU A N 1
ATOM 670 C CA . LEU A 1 87 ? -11.892 -2.775 17.083 1.00 85.62 87 LEU A CA 1
ATOM 671 C C . LEU A 1 87 ? -11.933 -1.458 16.305 1.00 85.62 87 LEU A C 1
ATOM 673 O O . LEU A 1 87 ? -12.914 -1.117 15.654 1.00 85.62 87 LEU A O 1
ATOM 677 N N . VAL A 1 88 ? -10.857 -0.686 16.421 1.00 84.38 88 VAL A N 1
ATOM 678 C CA . VAL A 1 88 ? -10.646 0.567 15.699 1.00 84.38 88 VAL A CA 1
ATOM 679 C C . VAL A 1 88 ? -9.218 0.631 15.179 1.00 84.38 88 VAL A C 1
ATOM 681 O O . VAL A 1 88 ? -8.269 0.174 15.827 1.00 84.38 88 VAL A O 1
ATOM 684 N N . ILE A 1 89 ? -9.062 1.231 14.003 1.00 87.56 89 ILE A N 1
ATOM 685 C CA . ILE A 1 89 ? -7.757 1.473 13.397 1.00 87.56 89 ILE A CA 1
ATOM 686 C C . ILE A 1 89 ? -7.146 2.723 14.032 1.00 87.56 89 ILE A C 1
ATOM 688 O O . ILE A 1 89 ? -7.726 3.808 14.017 1.00 87.56 89 ILE A O 1
ATOM 692 N N . PHE A 1 90 ? -5.945 2.566 14.577 1.00 84.75 90 PHE A N 1
ATOM 693 C CA . PHE A 1 90 ? -5.158 3.635 15.172 1.00 84.75 90 PHE A CA 1
ATOM 694 C C . PHE A 1 90 ? -3.857 3.835 14.391 1.00 84.75 90 PHE A C 1
ATOM 696 O O . PHE A 1 90 ? -3.039 2.918 14.282 1.00 84.75 90 PHE A O 1
ATOM 703 N N . GLU A 1 91 ? -3.637 5.040 13.871 1.00 84.75 91 GLU A N 1
ATOM 704 C CA . GLU A 1 91 ? -2.386 5.420 13.214 1.00 84.75 91 GLU A CA 1
ATOM 705 C C . GLU A 1 91 ? -1.356 5.863 14.271 1.00 84.75 91 GLU A C 1
ATOM 707 O O . GLU A 1 91 ? -1.540 6.859 14.966 1.00 84.75 91 GLU A O 1
ATOM 712 N N . ARG A 1 92 ? -0.257 5.110 14.426 1.00 77.00 92 ARG A N 1
ATOM 713 C CA . ARG A 1 92 ? 0.786 5.368 15.439 1.00 77.00 92 ARG A CA 1
ATOM 714 C C . ARG A 1 92 ? 1.622 6.606 15.147 1.00 77.00 92 ARG A C 1
ATOM 716 O O . ARG A 1 92 ? 2.122 7.229 16.077 1.00 77.00 92 ARG A O 1
ATOM 723 N N . LYS A 1 93 ? 1.880 6.886 13.870 1.00 64.69 93 LYS A N 1
ATOM 724 C CA . LYS A 1 93 ? 2.703 8.018 13.447 1.00 64.69 93 LYS A CA 1
ATOM 725 C C . LYS A 1 93 ? 1.807 8.996 12.710 1.00 64.69 93 LYS A C 1
ATOM 727 O O . LYS A 1 93 ? 1.520 8.736 11.546 1.00 64.69 93 LYS A O 1
ATOM 732 N N . PRO A 1 94 ? 1.422 10.124 13.322 1.00 56.84 94 PRO A N 1
ATOM 733 C CA . PRO A 1 94 ? 0.888 11.215 12.538 1.00 56.84 94 PRO A CA 1
ATOM 734 C C . PRO A 1 94 ? 2.041 11.733 11.673 1.00 56.84 94 PRO A C 1
ATOM 736 O O . PRO A 1 94 ? 2.898 12.492 12.127 1.00 56.84 94 PRO A O 1
ATOM 739 N N . ARG A 1 95 ? 2.114 11.304 10.409 1.00 57.53 95 ARG A N 1
ATOM 740 C CA . ARG A 1 95 ? 2.697 12.197 9.405 1.00 57.53 95 ARG A CA 1
ATOM 741 C C . ARG A 1 95 ? 1.826 13.457 9.388 1.00 57.53 95 ARG A C 1
ATOM 743 O O . ARG A 1 95 ? 0.660 13.411 9.773 1.00 57.53 95 ARG A O 1
ATOM 750 N N . LYS A 1 96 ? 2.384 14.595 8.960 1.00 58.47 96 LYS A N 1
ATOM 751 C CA . LYS A 1 96 ? 1.636 15.867 8.855 1.00 58.47 96 LYS A CA 1
ATOM 752 C C . LYS A 1 96 ? 0.310 15.715 8.082 1.00 58.47 96 LYS A C 1
ATOM 754 O O . LYS A 1 96 ? -0.593 16.520 8.267 1.00 58.47 96 LYS A O 1
ATOM 759 N N . THR A 1 97 ? 0.193 14.674 7.259 1.00 64.56 97 THR A N 1
ATOM 760 C CA . THR A 1 97 ? -1.015 14.238 6.564 1.00 64.56 97 THR A CA 1
ATOM 761 C C . THR A 1 97 ? -1.448 12.843 7.032 1.00 64.56 97 THR A C 1
ATOM 763 O O . THR A 1 97 ? -0.643 11.912 7.077 1.00 64.56 97 THR A O 1
ATOM 766 N N . CYS A 1 98 ? -2.732 12.713 7.383 1.00 68.44 98 CYS A N 1
ATOM 767 C CA . CYS A 1 98 ? -3.389 11.435 7.673 1.00 68.44 98 CYS A CA 1
ATOM 768 C C . CYS A 1 98 ? -3.252 10.505 6.458 1.00 68.44 98 CYS A C 1
ATOM 770 O O . CYS A 1 98 ? -3.563 10.918 5.341 1.00 68.44 98 CYS A O 1
ATOM 772 N N . CYS A 1 99 ? -2.780 9.269 6.653 1.00 77.00 99 CYS A N 1
ATOM 773 C CA . CYS A 1 99 ? -2.653 8.299 5.554 1.00 77.00 99 CYS A CA 1
ATOM 774 C C . CYS A 1 99 ? -3.964 7.554 5.261 1.00 77.00 99 CYS A C 1
ATOM 776 O O . CYS A 1 99 ? -4.030 6.776 4.306 1.00 77.00 99 CYS A O 1
ATOM 778 N N . LEU A 1 100 ? -4.978 7.778 6.100 1.00 77.19 100 LEU A N 1
ATOM 779 C CA . LEU A 1 100 ? -6.324 7.246 5.958 1.00 77.19 100 LEU A CA 1
ATOM 780 C C . LEU A 1 100 ? -7.284 8.327 5.434 1.00 77.19 100 LEU A C 1
ATOM 782 O O . LEU A 1 100 ? -7.099 9.510 5.735 1.00 77.19 100 LEU A O 1
ATOM 786 N N . PRO A 1 101 ? -8.335 7.920 4.709 1.00 70.56 101 PRO A N 1
ATOM 787 C CA . PRO A 1 101 ? -9.369 8.822 4.219 1.00 70.56 101 PRO A CA 1
ATOM 788 C C . PRO A 1 101 ? -10.105 9.500 5.375 1.00 70.56 101 PRO A C 1
ATOM 790 O O . PRO A 1 101 ? -10.177 8.969 6.489 1.00 70.56 101 PRO A O 1
ATOM 793 N N . ASN A 1 102 ? -10.645 10.692 5.128 1.00 71.31 102 ASN A N 1
ATOM 794 C CA . ASN A 1 102 ? -11.218 11.513 6.190 1.00 71.31 102 ASN A CA 1
ATOM 795 C C . ASN A 1 102 ? -12.457 10.824 6.798 1.00 71.31 102 ASN A C 1
ATOM 797 O O . ASN A 1 102 ? -13.287 10.263 6.083 1.00 71.31 102 ASN A O 1
ATOM 801 N N . LYS A 1 103 ? -12.648 10.927 8.122 1.00 69.56 103 LYS A N 1
ATOM 802 C CA . LYS A 1 103 ? -13.835 10.408 8.832 1.00 69.56 103 LYS A CA 1
ATOM 803 C C . LYS A 1 103 ? -15.160 10.854 8.208 1.00 69.56 103 LYS A C 1
ATOM 805 O O . LYS A 1 103 ? -16.145 10.123 8.282 1.00 69.56 103 LYS A O 1
ATOM 810 N N . ARG A 1 104 ? -15.206 12.039 7.590 1.00 68.75 104 ARG A N 1
ATOM 811 C CA . ARG A 1 104 ? -16.405 12.526 6.891 1.00 68.75 104 ARG A CA 1
ATOM 812 C C . ARG A 1 104 ? -16.724 11.705 5.637 1.00 68.75 104 ARG A C 1
ATOM 814 O O . ARG A 1 104 ? -17.895 11.446 5.379 1.00 68.75 104 ARG A O 1
ATOM 821 N N . GLU A 1 105 ? -15.710 11.295 4.881 1.00 68.62 105 GLU A N 1
ATOM 822 C CA . GLU A 1 105 ? -15.857 10.415 3.711 1.00 68.62 105 GLU A CA 1
ATOM 823 C C . GLU A 1 105 ? -16.248 9.008 4.153 1.00 68.62 105 GLU A C 1
ATOM 825 O O . GLU A 1 105 ? -17.190 8.432 3.611 1.00 68.62 105 GLU A O 1
ATOM 830 N N . GLN A 1 106 ? -15.617 8.517 5.223 1.00 71.69 106 GLN A N 1
ATOM 831 C CA . GLN A 1 106 ? -15.966 7.233 5.827 1.00 71.69 106 GLN A CA 1
ATOM 832 C C . GLN A 1 106 ? -17.426 7.194 6.280 1.00 71.69 106 GLN A C 1
ATOM 834 O O . GLN A 1 106 ? -18.1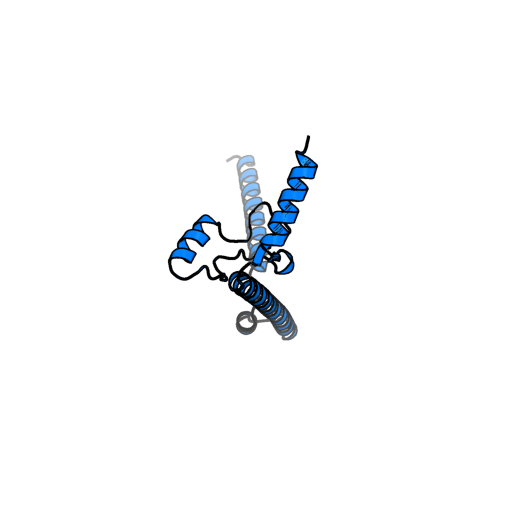71 6.304 5.886 1.00 71.69 106 GLN A O 1
ATOM 839 N N . SER A 1 107 ? -17.883 8.202 7.027 1.00 64.62 107 SER A N 1
ATOM 840 C CA . SER A 1 107 ? -19.269 8.270 7.504 1.00 64.62 107 SER A CA 1
ATOM 841 C C . SER A 1 107 ? -20.296 8.332 6.366 1.00 64.62 107 SER A C 1
ATOM 843 O O . SER A 1 107 ? -21.391 7.791 6.513 1.00 64.62 107 SER A O 1
ATOM 845 N N . LYS A 1 108 ? -19.952 8.943 5.224 1.00 64.25 108 LYS A N 1
ATOM 846 C CA . LYS A 1 108 ? -20.807 8.930 4.029 1.00 64.25 108 LYS A CA 1
ATOM 847 C C . LYS A 1 108 ? -20.889 7.537 3.400 1.00 64.25 108 LYS A C 1
ATOM 849 O O . LYS A 1 108 ? -21.994 7.092 3.114 1.00 64.25 108 LYS A O 1
ATOM 854 N N . ALA A 1 109 ? -19.763 6.842 3.226 1.00 60.31 109 ALA A N 1
ATOM 855 C CA . ALA A 1 109 ? -19.754 5.527 2.575 1.00 60.31 109 ALA A CA 1
ATOM 856 C C . ALA A 1 109 ? -20.332 4.411 3.469 1.00 60.31 109 ALA A C 1
ATOM 858 O O . ALA A 1 109 ? -21.095 3.570 2.986 1.00 60.31 109 ALA A O 1
ATOM 859 N N . VAL A 1 110 ? -20.086 4.467 4.788 1.00 60.25 110 VAL A N 1
ATOM 860 C CA . VAL A 1 110 ? -20.657 3.532 5.778 1.00 60.25 110 VAL A CA 1
ATOM 861 C C . VAL A 1 110 ? -22.186 3.507 5.726 1.00 60.25 110 VAL A C 1
ATOM 863 O O . VAL A 1 110 ? -22.772 2.440 5.857 1.00 60.25 110 VAL A O 1
ATOM 866 N N . ARG A 1 111 ? -22.840 4.647 5.462 1.00 56.59 111 ARG A N 1
ATOM 867 C CA . ARG A 1 111 ? -24.309 4.728 5.342 1.00 56.59 111 ARG A CA 1
ATOM 868 C C . ARG A 1 111 ? -24.885 3.975 4.139 1.00 56.59 111 ARG A C 1
ATOM 870 O O . ARG A 1 111 ? -26.093 3.789 4.096 1.00 56.59 111 ARG A O 1
ATOM 877 N N . SER A 1 112 ? -24.051 3.579 3.178 1.00 54.09 112 SER A N 1
ATOM 878 C CA . SER A 1 112 ? -24.498 2.945 1.933 1.00 54.09 112 SER A CA 1
ATOM 879 C C . SER A 1 112 ? -24.065 1.484 1.791 1.00 54.09 112 SER A C 1
ATOM 881 O O . SER A 1 112 ? -24.863 0.685 1.316 1.00 54.09 112 SER A O 1
ATOM 883 N N . VAL A 1 113 ? -22.840 1.118 2.202 1.00 56.00 113 VAL A N 1
ATOM 884 C CA . VAL A 1 113 ? -22.271 -0.228 1.943 1.00 56.00 113 VAL A CA 1
ATOM 885 C C . VAL A 1 113 ? -21.113 -0.637 2.882 1.00 56.00 113 VAL A C 1
ATOM 887 O O . VAL A 1 113 ? -20.528 -1.704 2.711 1.00 56.00 113 VAL A O 1
ATOM 890 N N . GLY A 1 114 ? -20.767 0.180 3.887 1.00 61.72 114 GLY A N 1
ATOM 891 C CA . GLY A 1 114 ? -19.480 0.081 4.603 1.00 61.72 114 GLY A CA 1
ATOM 892 C C . GLY A 1 114 ? -18.370 0.892 3.913 1.00 61.72 114 GLY A C 1
ATOM 893 O O . GLY A 1 114 ? -18.576 1.404 2.813 1.00 61.72 114 GLY A O 1
ATOM 894 N N . TYR A 1 115 ? -17.206 1.071 4.554 1.00 68.69 115 TYR A N 1
ATOM 895 C CA . TYR A 1 115 ? -16.073 1.790 3.950 1.00 68.69 115 TYR A CA 1
ATOM 896 C C . TYR A 1 115 ? -14.963 0.821 3.512 1.00 68.69 115 TYR A C 1
ATOM 898 O O . TYR A 1 115 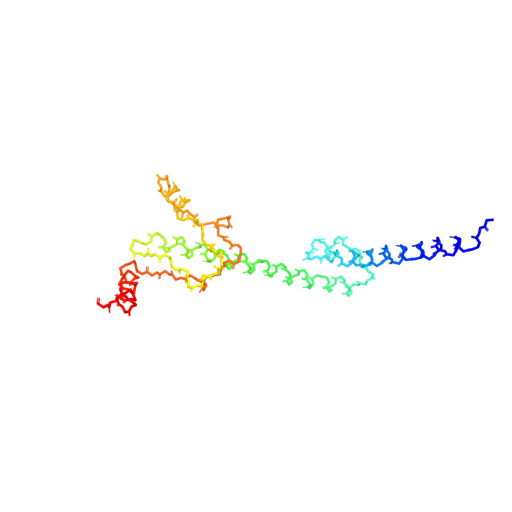? -14.161 0.402 4.344 1.00 68.69 115 TYR A O 1
ATOM 906 N N . PRO A 1 116 ? -14.873 0.452 2.222 1.00 79.44 116 PRO A N 1
ATOM 907 C CA . PRO A 1 116 ? -13.777 -0.379 1.748 1.00 79.44 116 PRO A CA 1
ATOM 908 C C . PRO A 1 116 ? -12.496 0.452 1.633 1.00 79.44 116 PRO A C 1
ATOM 910 O O . PRO A 1 116 ? -12.439 1.446 0.906 1.00 79.44 116 PRO A O 1
ATOM 913 N N . TYR A 1 117 ? -11.432 0.024 2.306 1.00 85.94 117 TYR A N 1
ATOM 914 C CA . TYR A 1 117 ? -10.090 0.514 2.013 1.00 85.94 117 TYR A CA 1
ATOM 915 C C . TYR A 1 117 ? -9.639 -0.060 0.667 1.00 85.94 117 TYR A C 1
ATOM 917 O O . TYR A 1 117 ? -9.761 -1.264 0.431 1.00 85.94 117 TYR A O 1
ATOM 925 N N . THR A 1 118 ? -9.125 0.797 -0.213 1.00 86.12 118 THR A N 1
ATOM 926 C CA . THR A 1 118 ? -8.634 0.448 -1.552 1.00 86.12 118 THR A CA 1
ATOM 927 C C . THR A 1 118 ? -7.301 1.138 -1.828 1.00 86.12 118 THR A C 1
ATOM 929 O O . THR A 1 118 ? -6.834 1.986 -1.064 1.00 86.12 118 THR A O 1
ATOM 932 N N . HIS A 1 119 ? -6.682 0.783 -2.953 1.00 83.56 119 HIS A N 1
ATOM 933 C CA . HIS A 1 119 ? -5.479 1.449 -3.435 1.00 83.56 119 HIS A CA 1
ATOM 934 C C . HIS A 1 119 ? -5.699 2.948 -3.679 1.00 83.56 119 HIS A C 1
ATOM 936 O O . HIS A 1 119 ? -4.771 3.722 -3.486 1.00 83.56 119 HIS A O 1
ATOM 942 N N . ASP A 1 120 ? -6.911 3.380 -4.014 1.00 81.31 120 ASP A N 1
ATOM 943 C CA . ASP A 1 120 ? -7.176 4.774 -4.387 1.00 81.31 120 ASP A CA 1
ATOM 944 C C . ASP A 1 120 ? -7.370 5.685 -3.175 1.00 81.31 120 ASP A C 1
ATOM 946 O O . ASP A 1 120 ? -7.049 6.871 -3.221 1.00 81.31 120 ASP A O 1
ATOM 950 N N . ASN A 1 121 ? -7.881 5.133 -2.071 1.00 81.81 121 ASN A N 1
ATOM 951 C CA . ASN A 1 121 ? -8.227 5.913 -0.884 1.00 81.81 121 ASN A CA 1
ATOM 952 C C . ASN A 1 121 ? -7.226 5.778 0.272 1.00 81.81 121 ASN A C 1
ATOM 954 O O . ASN A 1 121 ? -7.288 6.552 1.229 1.00 81.81 121 ASN A O 1
ATOM 958 N N . VAL A 1 122 ? -6.282 4.838 0.183 1.00 83.81 122 VAL A N 1
ATOM 959 C CA . VAL A 1 122 ? -5.139 4.739 1.094 1.00 83.81 122 VAL A CA 1
ATOM 960 C C . VAL A 1 122 ? -3.908 5.320 0.414 1.00 83.81 122 VAL A C 1
ATOM 962 O O . VAL A 1 122 ? -3.495 4.864 -0.656 1.00 83.81 122 VAL A O 1
ATOM 965 N N . ALA A 1 123 ? -3.287 6.301 1.074 1.00 83.56 123 ALA A N 1
ATOM 966 C CA . ALA A 1 123 ? -2.113 6.986 0.550 1.00 83.56 123 ALA A CA 1
ATOM 967 C C . ALA A 1 123 ? -1.009 5.988 0.155 1.00 83.56 123 ALA A C 1
ATOM 969 O O . ALA A 1 123 ? -0.663 5.091 0.922 1.00 83.56 123 ALA A O 1
ATOM 970 N N . GLU A 1 124 ? -0.376 6.182 -1.002 1.00 82.56 124 GLU A N 1
ATOM 971 C CA . GLU A 1 124 ? 0.673 5.280 -1.514 1.00 82.56 124 GLU A CA 1
ATOM 972 C C . GLU A 1 124 ? 1.870 5.136 -0.551 1.00 82.56 124 GLU A C 1
ATOM 974 O O . GLU A 1 124 ? 2.542 4.101 -0.459 1.00 82.56 124 GLU A O 1
ATOM 979 N N . SER A 1 125 ? 2.123 6.184 0.234 1.00 81.25 125 SER A N 1
ATOM 980 C CA . SER A 1 125 ? 3.188 6.199 1.233 1.00 81.25 125 SER A CA 1
ATOM 981 C C . SER A 1 125 ? 2.841 5.455 2.532 1.00 81.25 125 SER A C 1
ATOM 983 O O . SER A 1 125 ? 3.722 5.281 3.382 1.00 81.25 125 SER A O 1
ATOM 985 N N . ALA A 1 126 ? 1.596 4.995 2.691 1.00 83.25 126 ALA A N 1
ATOM 986 C CA . ALA A 1 126 ? 1.133 4.276 3.868 1.00 83.25 126 ALA A CA 1
ATOM 987 C C . ALA A 1 126 ? 1.849 2.926 4.011 1.00 83.25 126 ALA A C 1
ATOM 989 O O . ALA A 1 126 ? 2.218 2.263 3.036 1.00 83.25 126 ALA A O 1
ATOM 990 N N . ARG A 1 127 ? 2.091 2.516 5.256 1.00 84.88 127 ARG A N 1
ATOM 991 C CA . ARG A 1 127 ? 2.779 1.265 5.587 1.00 84.88 127 ARG A CA 1
ATOM 992 C C . ARG A 1 127 ? 2.034 0.570 6.711 1.00 84.88 127 ARG A C 1
ATOM 994 O O . ARG A 1 127 ? 1.613 1.228 7.654 1.00 84.88 127 ARG A O 1
ATOM 1001 N N . ILE A 1 128 ? 1.943 -0.756 6.653 1.00 86.62 128 ILE A N 1
ATOM 1002 C CA . ILE A 1 128 ? 1.216 -1.562 7.647 1.00 86.62 128 ILE A CA 1
ATOM 1003 C C . ILE A 1 128 ? 1.654 -1.291 9.093 1.00 86.62 128 ILE A C 1
ATOM 1005 O O . ILE A 1 128 ? 0.817 -1.145 9.974 1.00 86.62 128 ILE A O 1
ATOM 1009 N N . HIS A 1 129 ? 2.955 -1.103 9.337 1.00 85.69 129 HIS A N 1
ATOM 1010 C CA . HIS A 1 129 ? 3.493 -0.828 10.674 1.00 85.69 129 HIS A CA 1
ATOM 1011 C C . HIS A 1 129 ? 3.122 0.556 11.236 1.00 85.69 129 HIS A C 1
ATOM 1013 O O . HIS A 1 129 ? 3.325 0.800 12.429 1.00 85.69 129 HIS A O 1
ATOM 1019 N N . ASN A 1 130 ? 2.580 1.459 10.411 1.00 85.62 130 ASN A N 1
ATOM 1020 C CA . ASN A 1 130 ? 2.044 2.736 10.881 1.00 85.62 130 ASN A CA 1
ATOM 1021 C C . ASN A 1 130 ? 0.694 2.563 11.575 1.00 85.62 130 ASN A C 1
ATOM 1023 O O . ASN A 1 130 ? 0.284 3.463 12.298 1.00 85.62 130 ASN A O 1
ATOM 1027 N N . PHE A 1 131 ? 0.025 1.423 11.408 1.00 88.44 131 PHE A N 1
ATOM 1028 C CA . PHE A 1 131 ? -1.314 1.191 11.928 1.00 88.44 131 PHE A CA 1
ATOM 1029 C C . PHE A 1 131 ? -1.302 0.132 13.035 1.00 88.44 131 PHE A C 1
ATOM 1031 O O . PHE A 1 131 ? -0.459 -0.767 13.083 1.00 88.44 131 PHE A O 1
ATOM 1038 N N . ARG A 1 132 ? -2.238 0.251 13.974 1.00 88.75 132 ARG A N 1
ATOM 1039 C CA . ARG A 1 132 ? -2.640 -0.824 14.883 1.00 88.75 132 ARG A CA 1
ATOM 1040 C C . ARG A 1 132 ? -4.141 -1.006 14.786 1.00 88.75 132 ARG A C 1
ATOM 1042 O O . ARG A 1 132 ? -4.870 -0.027 14.701 1.00 88.75 132 ARG A O 1
ATOM 1049 N N . CYS A 1 133 ? -4.574 -2.250 14.899 1.00 88.94 133 CYS A N 1
ATOM 1050 C CA . CYS A 1 133 ? -5.951 -2.573 15.216 1.00 88.94 133 CYS A CA 1
ATOM 1051 C C . CYS A 1 133 ? -6.035 -2.710 16.739 1.00 88.94 133 CYS A C 1
ATOM 1053 O O . CYS A 1 133 ? -5.308 -3.520 17.318 1.00 88.94 133 CYS A O 1
ATOM 1055 N N . VAL A 1 134 ? -6.817 -1.861 17.401 1.00 90.38 134 VAL A N 1
ATOM 1056 C CA . VAL A 1 134 ? -6.920 -1.829 18.868 1.00 90.38 134 VAL A CA 1
ATOM 1057 C C . VAL A 1 134 ? -8.374 -1.869 19.300 1.00 90.38 134 VAL A C 1
ATOM 1059 O O . VAL A 1 134 ? -9.246 -1.395 18.584 1.00 90.38 134 VAL A O 1
ATOM 1062 N N . SER A 1 135 ? -8.642 -2.406 20.488 1.00 88.25 135 SER A N 1
ATOM 1063 C CA . SER A 1 135 ? -9.984 -2.340 21.065 1.00 88.25 135 SER A CA 1
ATOM 1064 C C . SER A 1 135 ? -10.377 -0.888 21.330 1.00 88.25 135 SER A C 1
ATOM 1066 O O . SER A 1 135 ? -9.622 -0.145 21.963 1.00 88.25 135 SER A O 1
ATOM 1068 N N . SER A 1 136 ? -11.569 -0.501 20.879 1.00 84.19 136 SER A N 1
ATOM 1069 C CA . SER A 1 136 ? -12.150 0.824 21.107 1.00 84.19 136 SER A CA 1
ATOM 1070 C C . SER A 1 136 ? -12.273 1.141 22.597 1.00 84.19 136 SER A C 1
ATOM 1072 O O . SER A 1 136 ? -11.973 2.255 23.025 1.00 84.19 136 SER A O 1
ATOM 1074 N N . TYR A 1 137 ? -12.639 0.139 23.398 1.00 85.38 137 TYR A N 1
ATOM 1075 C CA . TYR A 1 137 ? -12.735 0.240 24.849 1.00 85.38 137 TYR A CA 1
ATOM 1076 C C . TYR A 1 137 ? -11.379 0.576 25.475 1.00 85.38 137 TYR A C 1
ATOM 1078 O O . TYR A 1 137 ? -11.256 1.566 26.198 1.00 85.38 137 TYR A O 1
ATOM 1086 N N . LYS A 1 138 ? -10.342 -0.201 25.136 1.00 82.88 138 LYS A N 1
ATOM 1087 C CA . LYS A 1 138 ? -8.986 0.007 25.658 1.00 82.88 138 LYS A CA 1
ATOM 1088 C C . LYS A 1 138 ? -8.405 1.348 25.206 1.00 82.88 138 LYS A C 1
ATOM 1090 O O . LYS A 1 138 ? -7.835 2.070 26.015 1.00 82.88 138 LYS A O 1
ATOM 1095 N N . LEU A 1 139 ? -8.617 1.722 23.942 1.00 83.38 139 LEU A N 1
ATOM 1096 C CA . LEU A 1 139 ? -8.168 3.011 23.414 1.00 83.38 139 LEU A CA 1
ATOM 1097 C C . LEU A 1 139 ? -8.827 4.188 24.151 1.00 83.38 139 LEU A C 1
ATOM 1099 O O . LEU A 1 139 ? -8.144 5.142 24.514 1.00 83.38 139 LEU A O 1
ATOM 1103 N N . ASN A 1 140 ? -10.136 4.118 24.412 1.00 82.00 140 ASN A N 1
ATOM 1104 C CA . ASN A 1 140 ? -10.836 5.149 25.177 1.00 82.00 140 ASN A CA 1
ATOM 1105 C C . ASN A 1 140 ? -10.348 5.227 26.628 1.00 82.00 140 ASN A C 1
ATOM 1107 O O . ASN A 1 140 ? -10.201 6.330 27.152 1.00 82.00 140 ASN A O 1
ATOM 1111 N N . GLN A 1 141 ? -10.065 4.092 27.274 1.00 84.56 141 GLN A N 1
ATOM 1112 C CA . GLN A 1 141 ? -9.459 4.086 28.608 1.00 84.56 141 GLN A CA 1
ATOM 1113 C C . GLN A 1 141 ? -8.088 4.768 28.612 1.00 84.56 141 GLN A C 1
ATOM 1115 O O . GLN A 1 141 ? -7.858 5.644 29.445 1.00 84.56 141 GLN A O 1
ATOM 1120 N N . ASP A 1 142 ? -7.217 4.431 27.658 1.00 83.31 142 ASP A N 1
ATOM 1121 C CA . ASP A 1 142 ? -5.874 5.009 27.552 1.00 83.31 142 ASP A CA 1
ATOM 1122 C C . ASP A 1 142 ? -5.928 6.525 27.289 1.00 83.31 142 ASP A C 1
ATOM 1124 O O . ASP A 1 142 ? -5.216 7.297 27.935 1.00 83.31 142 ASP A O 1
ATOM 1128 N N . ILE A 1 143 ? -6.821 6.984 26.402 1.00 82.50 143 ILE A N 1
ATOM 1129 C CA . ILE A 1 143 ? -7.034 8.417 26.133 1.00 82.50 143 ILE A CA 1
ATOM 1130 C C . ILE A 1 143 ? -7.547 9.141 27.382 1.00 82.50 143 ILE A C 1
ATOM 1132 O O . ILE A 1 143 ? -7.051 10.216 27.726 1.00 82.50 143 ILE A O 1
ATOM 1136 N N . ASN A 1 144 ? -8.539 8.571 28.069 1.00 82.50 144 ASN A N 1
ATOM 1137 C CA . ASN A 1 144 ? -9.117 9.176 29.267 1.00 82.50 144 ASN A CA 1
ATOM 1138 C C . ASN A 1 144 ? -8.106 9.234 30.414 1.00 82.50 144 ASN A C 1
ATOM 1140 O O . ASN A 1 144 ? -8.042 10.243 31.116 1.00 82.50 144 ASN A O 1
ATOM 1144 N N . ARG A 1 145 ? -7.277 8.199 30.569 1.00 84.50 145 ARG A N 1
ATOM 1145 C CA . ARG A 1 145 ? -6.167 8.189 31.521 1.00 84.50 145 ARG A CA 1
ATOM 1146 C C . ARG A 1 145 ? -5.168 9.304 31.214 1.00 84.50 145 ARG A C 1
ATOM 1148 O O . ARG A 1 145 ? -4.899 10.115 32.092 1.00 84.50 145 ARG A O 1
ATOM 1155 N N . GLN A 1 146 ? -4.705 9.417 29.967 1.00 83.06 146 GLN A N 1
ATOM 1156 C CA . GLN A 1 146 ? -3.782 10.487 29.571 1.00 83.06 146 GLN A CA 1
ATOM 1157 C C . GLN A 1 146 ? -4.378 11.884 29.769 1.00 83.06 146 GLN A C 1
ATOM 1159 O O . GLN A 1 146 ? -3.661 12.808 30.139 1.00 83.06 146 GLN A O 1
ATOM 1164 N N . ARG A 1 147 ? -5.682 12.069 29.528 1.00 82.06 147 ARG A N 1
ATOM 1165 C CA . ARG A 1 147 ? -6.359 13.347 29.796 1.00 82.06 147 ARG A CA 1
ATOM 1166 C C . ARG A 1 147 ? -6.391 13.669 31.286 1.00 82.06 147 ARG A C 1
ATOM 1168 O O . ARG A 1 147 ? -6.123 14.809 31.639 1.00 82.06 147 ARG A O 1
ATOM 1175 N N . ARG A 1 148 ? -6.674 12.691 32.148 1.00 82.38 148 ARG A N 1
ATOM 1176 C CA . ARG A 1 148 ? -6.638 12.879 33.608 1.00 82.38 148 ARG A CA 1
ATOM 1177 C C . ARG A 1 148 ? -5.234 13.210 34.103 1.00 82.38 148 ARG A C 1
ATOM 1179 O O . ARG A 1 148 ? -5.088 14.136 34.879 1.00 82.38 148 ARG A O 1
ATOM 1186 N N . GLU A 1 149 ? -4.206 12.531 33.603 1.00 82.81 149 GLU A N 1
ATOM 1187 C CA . GLU A 1 149 ? -2.809 12.831 33.957 1.00 82.81 149 GLU A CA 1
ATOM 1188 C C . GLU A 1 149 ? -2.375 14.234 33.489 1.00 82.81 149 GLU A C 1
ATOM 1190 O O . GLU A 1 149 ? -1.529 14.862 34.117 1.00 82.81 149 GLU A O 1
ATOM 1195 N N . ARG A 1 150 ? -2.960 14.748 32.397 1.00 79.06 150 ARG A N 1
ATOM 1196 C CA . ARG A 1 150 ? -2.582 16.041 31.801 1.00 79.06 150 ARG A CA 1
ATOM 1197 C C . ARG A 1 150 ? -3.419 17.233 32.285 1.00 79.06 150 ARG A C 1
ATOM 1199 O O . ARG A 1 150 ? -2.927 18.355 32.246 1.00 79.06 150 ARG A O 1
ATOM 1206 N N . TYR A 1 151 ? -4.665 17.003 32.702 1.00 77.62 151 TYR A N 1
ATOM 1207 C CA . TYR A 1 151 ? -5.632 18.051 33.067 1.00 77.62 151 TYR A CA 1
ATOM 1208 C C . TYR A 1 151 ? -6.266 17.868 34.451 1.00 77.62 151 TYR A C 1
ATOM 1210 O O . TYR A 1 151 ? -7.036 18.725 34.872 1.00 77.62 151 TYR A O 1
ATOM 1218 N N . GLY A 1 152 ? -5.975 16.775 35.157 1.00 60.03 152 GLY A N 1
ATOM 1219 C CA . GLY A 1 152 ? -6.459 16.536 36.512 1.00 60.03 152 GLY A CA 1
ATOM 1220 C C . GLY A 1 152 ? -5.708 17.390 37.528 1.00 60.03 152 GLY A C 1
ATOM 1221 O O . GLY A 1 152 ? -4.698 16.952 38.076 1.00 60.03 152 GLY A O 1
ATOM 1222 N N . ARG A 1 153 ? -6.217 18.603 37.754 1.00 50.56 153 ARG A N 1
ATOM 1223 C CA . ARG A 1 153 ? -6.319 19.197 39.090 1.00 50.56 153 ARG A CA 1
ATOM 1224 C C . ARG A 1 153 ? -7.745 18.998 39.579 1.00 50.56 153 ARG A C 1
ATOM 1226 O O . ARG A 1 153 ? -8.656 19.163 38.737 1.00 50.56 153 ARG A O 1
#

Secondary structure (DSSP, 8-state):
--HHHHHHHHHHHHHHHHHHHHHHHHHHTT----SHHHHHHSPPSSHHHHHHHHHHHHHHHHHHHHHHHHHHHHHHHHHHHHHSTTEEEEESS--SS-SSPPHHHHHHHHTTT-----TTTS-TT--GGGEEEEEHHHHHHHHHHHHHHHH--

Sequence (153 aa):
MNVLLIREIAQTIAVLVVCIFIVILVVGCANIPLTHDQCNATKYATAMEHEQCLKAATKHEEMIQRRAEKRDKLITFLNACDKVPGLVIFERKPRKTCCLPNKREQSKAVRSVGYPYTHDNVAESARIHNFRCVSSYKLNQDINRQRRERYGR